Protein AF-A0A7X0FCQ3-F1 (afdb_monomer_lite)

pLDDT: mean 85.81, std 10.27, range [56.22, 95.44]

Secondary structure (DSSP, 8-state):
--TTS-PPPPTTT-SHHHHTTPEEE-TTS-EEEE-------------

Organism: NCBI:txid83264

Radius of gyration: 14.14 Å; chains: 1; bounding box: 23×20×43 Å

Structure (mmCIF, N/CA/C/O backbone):
data_AF-A0A7X0FCQ3-F1
#
_entry.id   AF-A0A7X0FCQ3-F1
#
loop_
_atom_site.group_PDB
_atom_site.id
_atom_site.type_symbol
_atom_site.label_atom_id
_atom_site.label_alt_id
_atom_site.label_comp_id
_atom_site.label_asym_id
_atom_site.label_entity_id
_atom_site.label_seq_id
_atom_site.pdbx_PDB_ins_code
_atom_site.Cartn_x
_atom_site.Cartn_y
_atom_site.Cartn_z
_atom_site.occupancy
_atom_site.B_iso_or_equiv
_atom_site.auth_seq_id
_atom_site.auth_comp_id
_atom_site.auth_asym_id
_atom_site.auth_atom_id
_atom_site.pdbx_PDB_model_num
ATOM 1 N N . MET A 1 1 ? 7.342 3.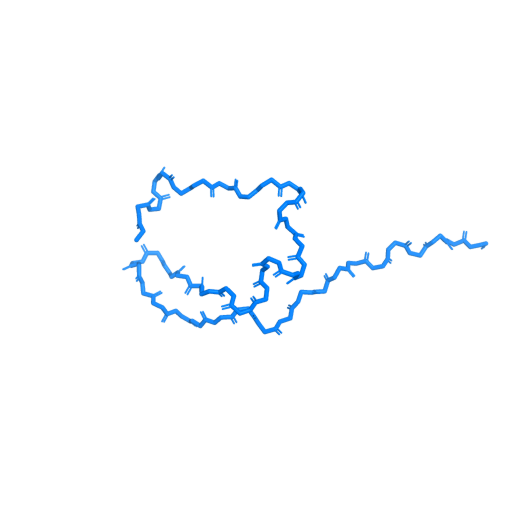702 -10.350 1.00 73.62 1 MET A N 1
ATOM 2 C CA . MET A 1 1 ? 7.444 4.468 -9.095 1.00 73.62 1 MET A CA 1
ATOM 3 C C . MET A 1 1 ? 8.874 4.935 -8.900 1.00 73.62 1 MET A C 1
ATOM 5 O O . MET A 1 1 ? 9.800 4.149 -9.038 1.00 73.62 1 MET A O 1
ATOM 9 N N . ASP A 1 2 ? 9.079 6.209 -8.566 1.00 82.00 2 ASP A N 1
ATOM 10 C CA . ASP A 1 2 ? 10.390 6.660 -8.091 1.00 82.00 2 ASP A CA 1
ATOM 11 C C . ASP A 1 2 ? 10.545 6.277 -6.613 1.00 82.00 2 ASP A C 1
ATOM 13 O O . ASP A 1 2 ? 10.079 6.985 -5.717 1.00 82.00 2 ASP A O 1
ATOM 17 N N . HIS A 1 3 ? 11.193 5.138 -6.364 1.00 81.00 3 HIS A N 1
ATOM 18 C CA . HIS A 1 3 ? 11.429 4.605 -5.021 1.00 81.00 3 HIS A CA 1
ATOM 19 C C . HIS A 1 3 ? 12.243 5.545 -4.114 1.00 81.00 3 HIS A C 1
ATOM 21 O O . HIS A 1 3 ? 12.165 5.416 -2.893 1.00 81.00 3 HIS A O 1
ATOM 27 N N . SER A 1 4 ? 12.969 6.524 -4.670 1.00 85.38 4 SER A N 1
ATOM 28 C CA . SER A 1 4 ? 13.705 7.521 -3.874 1.00 85.38 4 SER A CA 1
ATOM 29 C C . SER A 1 4 ? 12.784 8.581 -3.266 1.00 85.38 4 SER A C 1
ATOM 31 O O . SER A 1 4 ? 13.127 9.182 -2.250 1.00 85.38 4 SER A O 1
ATOM 33 N N . ASN A 1 5 ? 11.614 8.795 -3.875 1.00 86.31 5 ASN A N 1
ATOM 34 C CA . ASN A 1 5 ? 10.629 9.805 -3.487 1.00 86.31 5 ASN A CA 1
ATOM 35 C C . ASN A 1 5 ? 9.291 9.190 -3.047 1.00 86.31 5 ASN A C 1
ATOM 37 O O . ASN A 1 5 ? 8.304 9.907 -2.876 1.00 86.31 5 ASN A O 1
ATOM 41 N N . HIS A 1 6 ? 9.241 7.867 -2.862 1.00 83.56 6 HIS A N 1
ATOM 42 C CA . HIS A 1 6 ? 8.023 7.184 -2.456 1.00 83.56 6 HIS A CA 1
ATOM 43 C C . HIS A 1 6 ? 7.593 7.637 -1.054 1.00 83.56 6 HIS A C 1
ATOM 45 O O . HIS A 1 6 ? 8.263 7.364 -0.052 1.00 83.56 6 HIS A O 1
ATOM 51 N N . VAL A 1 7 ? 6.459 8.336 -0.983 1.00 89.12 7 VAL A N 1
ATOM 52 C CA . VAL A 1 7 ? 5.874 8.787 0.281 1.00 89.12 7 VAL A CA 1
ATOM 53 C C . VAL A 1 7 ? 5.415 7.581 1.090 1.00 89.12 7 VAL A C 1
ATOM 55 O O . VAL A 1 7 ? 4.712 6.700 0.599 1.00 89.12 7 VAL A O 1
ATO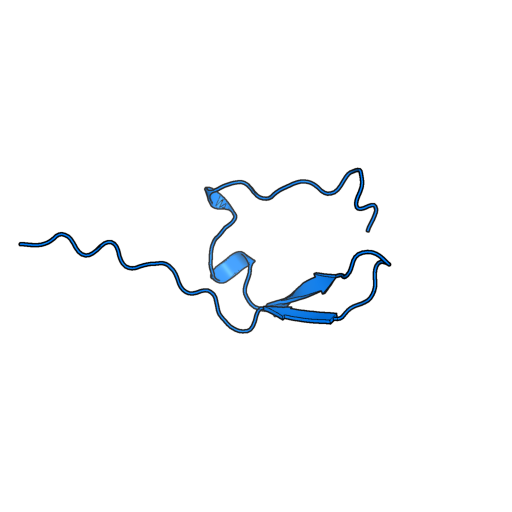M 58 N N . ARG A 1 8 ? 5.825 7.543 2.359 1.00 90.12 8 ARG A N 1
ATOM 59 C CA . ARG A 1 8 ? 5.318 6.557 3.312 1.00 90.12 8 ARG A CA 1
ATOM 60 C C . ARG A 1 8 ? 3.913 6.945 3.745 1.00 90.12 8 ARG A C 1
ATOM 62 O O . ARG A 1 8 ? 3.673 8.107 4.061 1.00 90.12 8 ARG A O 1
ATOM 69 N N . LEU A 1 9 ? 3.037 5.950 3.820 1.00 91.00 9 LEU A N 1
ATOM 70 C CA . LEU A 1 9 ? 1.730 6.100 4.442 1.00 91.00 9 LEU A CA 1
ATOM 71 C C . LEU A 1 9 ? 1.883 6.469 5.921 1.00 91.00 9 LEU A C 1
ATOM 73 O O . LEU A 1 9 ? 2.793 6.003 6.616 1.00 91.00 9 LEU A O 1
ATOM 77 N N . THR A 1 10 ? 0.977 7.312 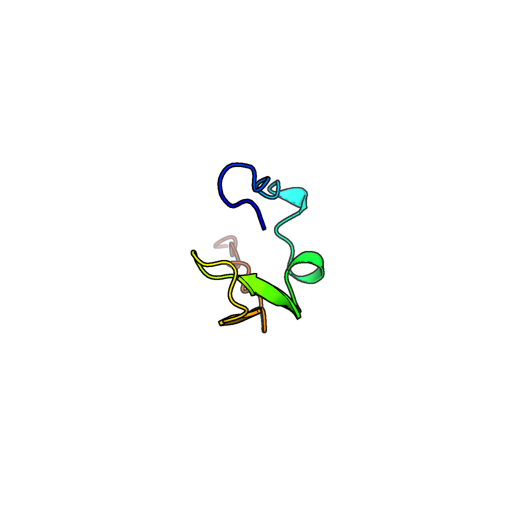6.389 1.00 92.75 10 THR A N 1
ATOM 78 C CA . THR A 1 10 ? 0.803 7.649 7.800 1.00 92.75 10 THR A CA 1
ATOM 79 C C . THR A 1 10 ? 0.098 6.512 8.541 1.00 92.75 10 THR A C 1
ATOM 81 O O . THR A 1 10 ? -0.534 5.652 7.932 1.00 92.75 10 THR A O 1
ATOM 84 N N . GLU A 1 11 ? 0.148 6.506 9.875 1.00 89.81 11 GLU A N 1
ATOM 85 C CA . GLU A 1 11 ? -0.559 5.493 10.679 1.00 89.81 11 GLU A CA 1
ATOM 86 C C . GLU A 1 11 ? -2.067 5.446 10.397 1.00 89.81 11 GLU A C 1
ATOM 88 O O . GLU A 1 11 ? -2.660 4.371 10.414 1.00 89.81 11 GLU A O 1
ATOM 93 N N . ALA A 1 12 ? -2.681 6.591 10.087 1.00 90.81 12 ALA A N 1
ATOM 94 C CA . ALA A 1 12 ? -4.100 6.673 9.745 1.00 90.81 12 ALA A CA 1
ATOM 95 C C . ALA A 1 12 ? -4.430 6.047 8.378 1.00 90.81 12 ALA A C 1
ATOM 97 O O . ALA A 1 12 ? -5.582 5.701 8.127 1.00 90.81 12 ALA A O 1
ATOM 98 N N . GLU A 1 13 ? -3.434 5.905 7.504 1.00 90.62 13 GLU A N 1
ATOM 99 C CA . GLU A 1 13 ? -3.579 5.328 6.167 1.00 90.62 13 GLU A CA 1
ATOM 100 C C . GLU A 1 13 ? -3.227 3.833 6.129 1.00 90.62 13 GLU A C 1
ATOM 102 O O . GLU A 1 13 ? -3.541 3.145 5.162 1.00 90.62 13 GLU A O 1
ATOM 107 N N . LEU A 1 14 ? -2.612 3.297 7.189 1.00 90.44 14 LEU A N 1
ATOM 108 C CA . LEU A 1 14 ? -2.278 1.875 7.322 1.00 90.44 14 LEU A CA 1
ATOM 109 C C . LEU A 1 14 ? -3.492 1.044 7.774 1.00 90.44 14 LEU A C 1
ATOM 111 O O . LEU A 1 14 ? -3.444 0.323 8.773 1.00 90.44 14 LEU A O 1
ATOM 115 N N . THR A 1 15 ? -4.597 1.145 7.040 1.00 91.31 15 THR A N 1
ATOM 116 C CA . THR A 1 15 ? -5.836 0.404 7.310 1.00 91.31 15 THR A CA 1
ATOM 117 C C . THR A 1 15 ? -6.056 -0.695 6.279 1.0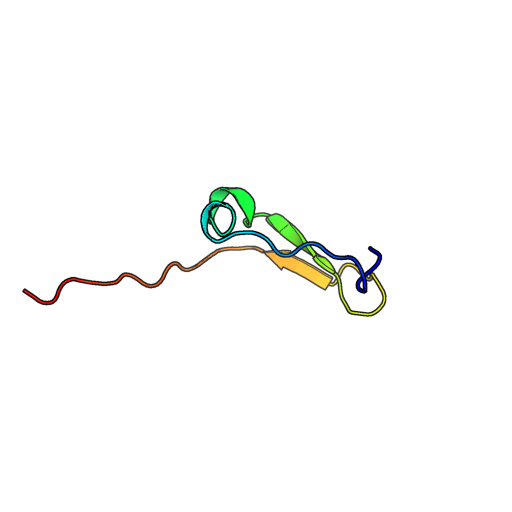0 91.31 15 THR A C 1
ATOM 119 O O . THR A 1 15 ? -5.598 -0.607 5.141 1.00 91.31 15 THR A O 1
ATOM 122 N N . ALA A 1 16 ? -6.785 -1.747 6.664 1.00 91.38 16 ALA A N 1
ATOM 123 C CA . ALA A 1 16 ? -7.134 -2.823 5.738 1.00 91.38 16 ALA A CA 1
ATOM 124 C C . ALA A 1 16 ? -7.902 -2.297 4.513 1.00 91.38 16 ALA A C 1
ATOM 126 O O . ALA A 1 16 ? -7.644 -2.749 3.404 1.00 91.38 16 ALA A O 1
ATOM 127 N N . ASP A 1 17 ? -8.773 -1.304 4.698 1.00 90.62 17 ASP A N 1
ATOM 128 C CA . ASP A 1 17 ? -9.581 -0.721 3.621 1.00 90.62 17 ASP A CA 1
ATOM 129 C C . ASP A 1 17 ? -8.739 -0.008 2.553 1.00 90.62 17 ASP A C 1
ATOM 131 O O . ASP A 1 17 ? -9.122 0.023 1.388 1.00 90.62 17 ASP A O 1
ATOM 135 N N . ILE A 1 18 ? -7.598 0.570 2.942 1.00 91.56 18 ILE A N 1
ATOM 136 C CA . ILE A 1 18 ? -6.689 1.271 2.023 1.00 91.56 18 ILE A CA 1
ATOM 137 C C . ILE A 1 18 ? -5.692 0.299 1.392 1.00 91.56 18 ILE A C 1
ATOM 139 O O . ILE A 1 18 ? -5.304 0.461 0.237 1.00 91.56 18 ILE A O 1
ATOM 143 N N . LEU A 1 19 ? -5.243 -0.688 2.164 1.00 93.00 19 LEU A N 1
ATOM 144 C CA . LEU A 1 19 ? -4.146 -1.562 1.770 1.00 93.00 19 LEU A CA 1
ATOM 145 C C . LEU A 1 19 ? -4.601 -2.806 1.011 1.00 93.00 19 LEU A C 1
ATOM 147 O O . LEU A 1 19 ? -3.799 -3.349 0.264 1.00 93.00 19 LEU A O 1
ATOM 151 N N . THR A 1 20 ? -5.831 -3.286 1.201 1.00 93.81 20 THR A N 1
ATOM 152 C CA . THR A 1 20 ? -6.325 -4.477 0.488 1.00 93.81 20 THR A CA 1
ATOM 153 C C . THR A 1 20 ? -6.391 -4.201 -1.013 1.00 93.81 20 THR A C 1
ATOM 155 O O . THR A 1 20 ? -6.757 -3.106 -1.431 1.00 93.81 20 THR A O 1
ATOM 158 N N . ASP A 1 21 ? -5.990 -5.187 -1.815 1.00 93.69 21 ASP A N 1
ATOM 159 C CA . ASP A 1 21 ? -5.847 -5.119 -3.275 1.00 93.69 21 ASP A CA 1
ATOM 160 C C . ASP A 1 21 ? -4.796 -4.120 -3.792 1.00 93.69 21 ASP A C 1
ATOM 162 O O . ASP A 1 21 ? -4.576 -4.033 -5.002 1.00 93.69 21 ASP A O 1
ATOM 166 N N . ALA A 1 22 ? -4.081 -3.413 -2.909 1.00 92.88 22 ALA A N 1
ATOM 167 C CA . ALA A 1 22 ? -2.993 -2.532 -3.316 1.00 92.88 22 ALA A CA 1
ATOM 168 C C . ALA A 1 22 ? -1.875 -3.336 -4.000 1.00 92.88 22 ALA A C 1
ATOM 170 O O . ALA A 1 22 ? -1.433 -4.369 -3.484 1.00 92.88 22 ALA A O 1
ATOM 171 N N . THR A 1 23 ? -1.414 -2.852 -5.157 1.00 92.69 23 THR A N 1
ATOM 172 C CA . THR A 1 23 ? -0.315 -3.458 -5.919 1.00 92.69 23 THR A CA 1
ATOM 173 C C . THR A 1 23 ? 1.010 -3.275 -5.190 1.00 92.69 23 THR A C 1
ATOM 175 O O . THR A 1 23 ? 1.323 -2.192 -4.688 1.00 92.69 23 THR A O 1
ATOM 178 N N . ILE A 1 24 ? 1.804 -4.336 -5.153 1.00 91.06 24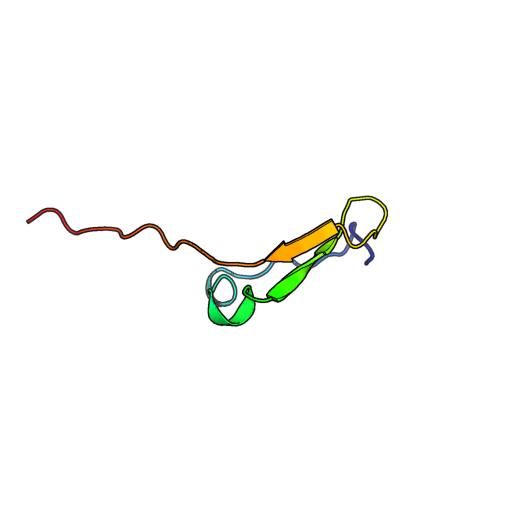 ILE A N 1
ATOM 179 C CA . ILE A 1 24 ? 3.128 -4.374 -4.550 1.00 91.06 24 ILE A CA 1
ATOM 180 C C . ILE A 1 24 ? 4.145 -4.291 -5.684 1.00 91.06 24 ILE A C 1
ATOM 182 O O . ILE A 1 24 ? 4.143 -5.129 -6.584 1.00 91.06 24 ILE A O 1
ATOM 186 N N . TYR A 1 25 ? 5.027 -3.296 -5.609 1.00 91.19 25 TYR A N 1
ATOM 187 C CA . TYR A 1 25 ? 6.106 -3.108 -6.573 1.00 91.19 25 TYR A CA 1
ATOM 188 C C . TYR A 1 25 ? 7.457 -3.488 -5.965 1.00 91.19 25 TYR A C 1
ATOM 190 O O . TYR A 1 25 ? 7.737 -3.173 -4.802 1.00 91.19 25 TYR A O 1
ATOM 198 N N . GLY A 1 26 ? 8.271 -4.193 -6.747 1.00 89.06 26 GLY A N 1
ATOM 199 C CA . GLY A 1 26 ? 9.651 -4.523 -6.412 1.00 89.06 26 GLY A CA 1
ATOM 200 C C . GLY A 1 26 ? 10.621 -3.355 -6.644 1.00 89.06 26 GLY A C 1
ATOM 201 O O . GLY A 1 26 ? 10.220 -2.272 -7.079 1.00 89.06 26 GLY A O 1
ATOM 202 N N . PRO A 1 27 ? 11.914 -3.538 -6.325 1.00 88.19 27 PRO A N 1
ATOM 203 C CA . PRO A 1 27 ? 12.922 -2.482 -6.428 1.00 88.19 27 PRO A CA 1
ATOM 204 C C . PRO A 1 27 ? 13.128 -1.955 -7.858 1.00 88.19 27 PRO A C 1
ATOM 206 O O . PRO A 1 27 ? 13.551 -0.806 -8.009 1.00 88.19 27 PRO A O 1
ATOM 209 N N . ASP A 1 28 ? 12.801 -2.753 -8.877 1.00 89.25 28 ASP A N 1
ATOM 210 C CA . ASP A 1 28 ? 12.925 -2.414 -10.297 1.00 89.25 28 ASP A CA 1
ATOM 211 C C . ASP A 1 28 ? 11.579 -1.965 -10.914 1.00 89.25 28 ASP A C 1
ATOM 213 O O . ASP A 1 28 ? 11.439 -1.919 -12.137 1.00 89.25 28 ASP A O 1
ATOM 217 N N . ASP A 1 29 ? 10.606 -1.575 -10.077 1.00 87.69 29 ASP A N 1
ATOM 218 C CA . ASP A 1 29 ? 9.257 -1.131 -10.476 1.00 87.69 29 ASP A CA 1
ATOM 219 C C . ASP A 1 29 ? 8.386 -2.224 -11.116 1.00 87.69 29 ASP A C 1
ATOM 221 O O . ASP A 1 29 ? 7.434 -1.951 -11.850 1.00 87.69 29 ASP A O 1
ATOM 225 N N . GLU A 1 30 ? 8.706 -3.482 -10.838 1.00 92.31 30 GLU A N 1
ATOM 226 C CA . GLU A 1 30 ? 7.967 -4.638 -11.315 1.00 92.31 30 GLU A CA 1
ATOM 227 C C . GLU A 1 30 ? 6.775 -4.970 -10.402 1.00 92.31 30 GLU A C 1
ATOM 229 O O . GLU A 1 30 ? 6.900 -4.952 -9.178 1.00 92.31 30 GLU A O 1
ATOM 234 N N . ASP A 1 31 ? 5.614 -5.282 -10.991 1.00 92.69 31 ASP A N 1
ATOM 235 C CA . ASP A 1 31 ? 4.452 -5.793 -10.251 1.00 92.69 31 ASP A CA 1
ATOM 236 C C . ASP A 1 31 ? 4.747 -7.220 -9.773 1.00 92.69 31 ASP A C 1
ATOM 238 O O . ASP A 1 31 ? 4.895 -8.147 -10.579 1.00 92.69 31 ASP A O 1
ATOM 242 N N . ILE A 1 32 ? 4.850 -7.383 -8.455 1.00 94.25 32 ILE A N 1
ATOM 243 C CA . ILE A 1 32 ? 5.100 -8.677 -7.812 1.00 94.25 32 ILE A CA 1
ATOM 244 C C . ILE A 1 32 ? 3.850 -9.255 -7.135 1.00 94.25 32 ILE A C 1
ATOM 246 O O . ILE A 1 32 ? 3.926 -10.335 -6.541 1.00 94.25 32 ILE A O 1
ATOM 250 N N . GLY A 1 33 ? 2.704 -8.572 -7.222 1.00 94.62 33 GLY A N 1
ATOM 251 C CA . GLY A 1 33 ? 1.419 -9.029 -6.697 1.00 94.62 33 GLY A CA 1
ATOM 252 C C . GLY A 1 33 ? 0.611 -7.934 -6.002 1.00 94.62 33 GLY A C 1
ATOM 253 O O . GLY A 1 33 ? 0.859 -6.742 -6.153 1.00 94.62 33 GLY A O 1
ATOM 254 N N . SER A 1 34 ? -0.371 -8.345 -5.201 1.00 95.44 34 SER A N 1
ATOM 255 C CA . SER A 1 34 ? -1.227 -7.439 -4.433 1.00 95.44 34 SER A CA 1
ATOM 256 C C . SER A 1 34 ? -1.463 -7.933 -3.007 1.00 95.44 34 SER A C 1
ATOM 258 O O . SER A 1 34 ? -1.296 -9.114 -2.685 1.00 95.44 34 SER A O 1
ATOM 260 N N . VAL A 1 35 ? -1.846 -7.017 -2.121 1.00 93.50 35 VAL A N 1
ATOM 261 C CA . VAL A 1 35 ? -2.167 -7.337 -0.726 1.00 93.50 35 VAL A CA 1
ATOM 262 C C . VAL A 1 35 ? -3.509 -8.066 -0.655 1.00 93.50 35 VAL A C 1
ATOM 264 O O . VAL A 1 35 ? -4.559 -7.476 -0.886 1.00 93.50 35 VAL A O 1
ATOM 267 N N . SER A 1 36 ? -3.496 -9.345 -0.276 1.00 93.31 36 SER A N 1
ATOM 268 C CA . SER A 1 36 ? -4.739 -10.125 -0.154 1.00 93.31 36 SER A CA 1
ATOM 269 C C . SER A 1 36 ? -5.488 -9.903 1.164 1.00 93.31 36 SER A C 1
ATOM 271 O O . SER A 1 36 ? -6.702 -10.064 1.207 1.00 93.31 36 SER A O 1
ATOM 273 N N . HIS A 1 37 ? -4.779 -9.608 2.258 1.00 91.56 37 HIS A N 1
ATOM 274 C CA . HIS A 1 37 ? -5.378 -9.396 3.581 1.00 91.56 37 HIS A CA 1
ATOM 275 C C . HIS A 1 37 ? -4.402 -8.691 4.526 1.00 91.56 37 HIS A C 1
ATOM 277 O O . HIS A 1 37 ? -3.209 -9.004 4.532 1.00 91.56 37 HIS A O 1
ATOM 283 N N . VAL A 1 38 ? -4.915 -7.801 5.381 1.00 90.50 38 VAL A N 1
ATOM 284 C CA . VAL A 1 38 ? -4.142 -7.131 6.437 1.00 90.50 38 VAL A CA 1
ATOM 285 C C . VAL A 1 38 ? -4.571 -7.650 7.806 1.00 90.50 38 VAL A C 1
ATOM 287 O O . VAL A 1 38 ? -5.698 -7.437 8.251 1.00 90.50 38 VAL A O 1
ATOM 290 N N . GLN A 1 39 ? -3.649 -8.304 8.513 1.00 87.50 39 GLN A N 1
ATOM 291 C CA . GLN A 1 39 ? -3.877 -8.745 9.885 1.00 87.50 39 GLN A CA 1
ATOM 292 C C . GLN A 1 39 ? -3.514 -7.618 10.857 1.00 87.50 39 GLN A C 1
ATOM 294 O O . GLN A 1 39 ? -2.336 -7.375 11.123 1.00 87.50 39 GLN A O 1
ATOM 299 N N . VAL A 1 40 ? -4.515 -6.957 11.438 1.00 73.81 40 VAL A N 1
ATOM 300 C CA . VAL A 1 40 ? -4.276 -6.078 12.589 1.00 73.81 40 VAL A CA 1
ATOM 301 C C . VAL A 1 40 ? -4.044 -6.944 13.834 1.00 73.81 40 VAL A C 1
ATOM 303 O O . VAL A 1 40 ? -4.856 -7.831 14.123 1.00 73.81 40 VAL A O 1
ATOM 306 N N . PRO A 1 41 ? -2.938 -6.766 14.577 1.00 74.75 41 PRO A N 1
ATOM 307 C CA . PRO A 1 41 ? -2.740 -7.500 15.815 1.00 74.75 41 PRO A CA 1
ATOM 308 C C . PRO A 1 41 ? -3.824 -7.078 16.808 1.00 74.75 41 PRO A C 1
ATOM 310 O O . PRO A 1 41 ? -3.908 -5.916 17.199 1.00 74.75 41 PRO A O 1
ATOM 313 N N . ALA A 1 42 ? -4.664 -8.027 17.221 1.00 64.06 42 ALA A N 1
ATOM 314 C CA . ALA A 1 42 ? -5.618 -7.799 18.292 1.00 64.06 42 ALA A CA 1
ATOM 315 C C . ALA A 1 42 ? -4.842 -7.565 19.596 1.00 64.06 42 ALA A C 1
ATOM 317 O O . ALA A 1 42 ? -4.374 -8.508 20.239 1.00 64.06 42 ALA A O 1
ATOM 318 N N . THR A 1 43 ? -4.700 -6.309 20.010 1.00 62.12 43 THR A N 1
ATOM 319 C CA . THR A 1 43 ? -4.385 -5.965 21.397 1.00 62.12 43 THR A CA 1
ATOM 320 C C . THR A 1 43 ? -5.592 -6.337 22.253 1.00 62.12 43 THR A C 1
ATOM 322 O O . THR A 1 43 ? -6.454 -5.522 22.556 1.00 62.12 43 THR A O 1
ATOM 325 N N . LEU A 1 44 ? -5.679 -7.616 22.622 1.00 63.56 44 LEU A N 1
ATOM 326 C CA . LEU A 1 44 ? -6.591 -8.086 23.659 1.00 63.56 44 LEU A CA 1
ATOM 327 C C . LEU A 1 44 ? -6.208 -7.404 24.983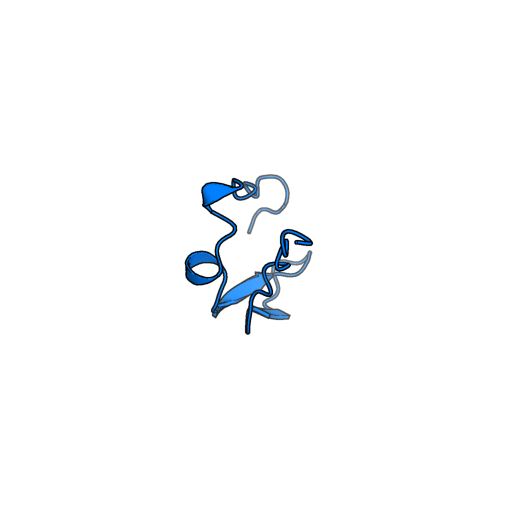 1.00 63.56 44 LEU A C 1
ATOM 329 O O . LEU A 1 44 ? -5.090 -7.632 25.462 1.00 63.56 44 LEU A O 1
ATOM 333 N N . PRO A 1 45 ? -7.094 -6.616 25.622 1.00 62.56 45 PRO A N 1
ATOM 334 C CA . PRO A 1 45 ? -6.911 -6.301 27.026 1.00 62.56 45 PRO A CA 1
ATOM 335 C C . PRO A 1 45 ? -7.039 -7.621 27.794 1.00 62.56 45 PRO A C 1
ATOM 337 O O . PRO A 1 45 ? -8.098 -8.250 27.797 1.00 62.56 45 PRO A O 1
ATOM 340 N N . LYS A 1 46 ? -5.942 -8.083 28.406 1.00 56.22 46 LYS A N 1
ATOM 341 C CA . LYS A 1 46 ? -6.021 -9.148 29.410 1.00 56.22 46 LYS A CA 1
ATOM 342 C C . LYS A 1 46 ? -6.914 -8.620 30.536 1.00 56.22 46 LYS A C 1
ATOM 344 O O . LYS A 1 46 ? -6.565 -7.615 31.150 1.00 56.22 46 LYS A O 1
ATOM 349 N N . SER A 1 47 ? -8.078 -9.246 30.707 1.00 66.31 47 SER A N 1
ATOM 350 C CA . SER A 1 47 ? -8.926 -9.078 31.893 1.00 66.31 47 SER A CA 1
ATOM 351 C C . SER A 1 47 ? -8.256 -9.691 33.116 1.00 66.31 47 SER A C 1
ATOM 353 O O . SER A 1 47 ? -7.507 -10.679 32.928 1.00 66.31 47 SER A O 1
#

Foldseek 3Di:
DPPVPDDDDDPVCPDQVNQAQDFDADPVRDGPGGHHGDDDPPPDDDD

Sequence (47 aa):
MDHSNHVRLTEAELTADILTDATIYGPDDEDIGSVSHVQVPATLPKS